Protein AF-U3U7F6-F1 (afdb_monomer)

Sequence (60 aa):
MLFTTDSELSRDRLQLAAREIGAPELAVPRDIRYMKQLPMLGSGKPDYVSLKQLAEEERA

Nearest PDB structures (foldseek):
  1ult-assembly1_A  TM=8.482E-01  e=8.638E-02  Thermus thermophilus
  5wm6-assembly1_A  TM=7.892E-01  e=8.056E-02  Streptomyces gandocaensis
  3rg2-assembly4_F  TM=7.138E-01  e=1.510E-01  Escherichia coli
  4rm2-assembly2_B  TM=7.565E-01  e=1.224E-01  Rhodopseudomonas palustris
  4gxr-assembly1_A  TM=6.194E-01  e=4.300E-01  Rhodopseudomonas palustris CGA009

Radius of gyration: 13.18 Å; Cα contacts (8 Å, |Δi|>4): 58; chains: 1; bounding box: 28×26×31 Å

Structure (mmCIF, N/CA/C/O backbone):
data_AF-U3U7F6-F1
#
_entry.id   AF-U3U7F6-F1
#
loop_
_atom_site.group_PDB
_atom_site.id
_atom_site.type_symbol
_atom_site.label_atom_id
_atom_site.label_alt_id
_atom_site.label_comp_id
_atom_site.label_asym_id
_atom_site.label_entity_id
_atom_site.label_seq_id
_atom_site.pdbx_PDB_ins_code
_atom_site.Cartn_x
_atom_site.Cartn_y
_atom_site.Cartn_z
_atom_site.occupancy
_atom_site.B_iso_or_equiv
_atom_site.auth_seq_id
_atom_site.auth_comp_id
_atom_site.auth_asym_id
_atom_site.auth_atom_id
_atom_site.pdbx_PDB_model_num
ATOM 1 N N . MET A 1 1 ? -1.412 -7.929 0.840 1.00 88.38 1 MET A N 1
ATOM 2 C CA . MET A 1 1 ? -2.533 -7.169 0.258 1.00 88.38 1 MET A CA 1
ATOM 3 C C . MET A 1 1 ? -2.168 -5.699 0.365 1.00 88.38 1 MET A C 1
ATOM 5 O O . MET A 1 1 ? -1.566 -5.332 1.368 1.00 88.38 1 MET A O 1
ATOM 9 N N . LEU A 1 2 ? -2.432 -4.909 -0.671 1.00 92.94 2 LEU A N 1
ATOM 10 C CA . LEU A 1 2 ? -2.205 -3.464 -0.698 1.00 92.94 2 LEU A CA 1
ATOM 11 C C . LEU A 1 2 ? -3.554 -2.755 -0.598 1.00 92.94 2 LEU A C 1
ATOM 13 O O . LEU A 1 2 ? -4.458 -3.079 -1.360 1.00 92.94 2 LEU A O 1
ATOM 17 N N . PHE A 1 3 ? -3.660 -1.770 0.287 1.00 94.25 3 PHE A N 1
ATOM 18 C CA . PHE A 1 3 ? -4.783 -0.838 0.318 1.00 94.25 3 PHE A CA 1
ATOM 19 C C . PHE A 1 3 ? -4.345 0.496 -0.278 1.00 94.25 3 PHE A C 1
ATOM 21 O O . PHE A 1 3 ? -3.243 0.965 0.004 1.00 94.25 3 PHE A O 1
ATOM 28 N N . THR A 1 4 ? -5.187 1.095 -1.111 1.00 94.62 4 THR A N 1
ATOM 29 C CA . THR A 1 4 ? -4.884 2.344 -1.815 1.00 94.62 4 THR A CA 1
ATOM 30 C C . THR A 1 4 ? -6.099 3.263 -1.839 1.00 94.62 4 THR A C 1
ATOM 32 O O . THR A 1 4 ? -7.238 2.801 -1.859 1.00 94.62 4 THR A O 1
ATOM 35 N N . THR A 1 5 ? -5.854 4.570 -1.861 1.00 95.44 5 THR A N 1
ATOM 36 C CA . THR A 1 5 ? -6.876 5.594 -2.126 1.00 95.44 5 THR A CA 1
ATOM 37 C C . THR A 1 5 ? -6.914 6.022 -3.590 1.00 95.44 5 THR A C 1
ATOM 39 O O . THR A 1 5 ? -7.689 6.902 -3.949 1.00 95.44 5 THR A O 1
ATOM 42 N N . ASP A 1 6 ? -6.074 5.427 -4.436 1.00 94.25 6 ASP A N 1
ATOM 43 C CA . ASP A 1 6 ? -6.079 5.630 -5.881 1.00 94.25 6 ASP A CA 1
ATOM 44 C C . ASP A 1 6 ? -6.944 4.551 -6.547 1.00 94.25 6 ASP A C 1
ATOM 46 O O . ASP A 1 6 ? -6.605 3.366 -6.523 1.00 94.25 6 ASP A O 1
ATOM 50 N N . SER A 1 7 ? -8.081 4.961 -7.115 1.00 92.56 7 SER A N 1
ATOM 51 C CA . SER A 1 7 ? -9.031 4.069 -7.795 1.00 92.56 7 SER A CA 1
ATOM 52 C C . SER A 1 7 ? -8.542 3.576 -9.153 1.00 92.56 7 SER A C 1
ATOM 54 O O . SER A 1 7 ? -9.085 2.607 -9.676 1.00 92.56 7 SER A O 1
ATOM 56 N N . GLU A 1 8 ? -7.542 4.232 -9.737 1.00 92.81 8 GLU A N 1
ATOM 57 C CA . GLU A 1 8 ? -6.979 3.883 -11.043 1.00 92.81 8 GLU A CA 1
ATOM 58 C C . GLU A 1 8 ? -5.685 3.066 -10.923 1.00 92.81 8 GLU A C 1
ATOM 60 O O . GLU A 1 8 ? -5.040 2.738 -11.931 1.00 92.81 8 GLU A O 1
ATOM 65 N N . LEU A 1 9 ? -5.278 2.738 -9.692 1.00 93.00 9 LEU A N 1
ATOM 66 C CA . LEU A 1 9 ? -4.097 1.933 -9.445 1.00 93.00 9 LEU A CA 1
ATOM 67 C C . LEU A 1 9 ? -4.373 0.471 -9.798 1.00 93.00 9 LEU A C 1
ATOM 69 O O . LEU A 1 9 ? -5.054 -0.254 -9.074 1.00 93.00 9 LEU A O 1
ATOM 73 N N . SER A 1 10 ? -3.787 0.024 -10.905 1.00 92.25 10 SER A N 1
ATOM 74 C CA . SER A 1 10 ? -3.849 -1.365 -11.344 1.00 92.25 10 SER A CA 1
ATOM 75 C C . SER A 1 10 ? -2.536 -2.100 -11.091 1.00 92.25 10 SER A C 1
ATOM 77 O O . SER A 1 10 ? -1.453 -1.509 -10.996 1.00 92.25 10 SER A O 1
ATOM 79 N N . ARG A 1 11 ? -2.620 -3.432 -11.030 1.00 91.56 11 ARG A N 1
ATOM 80 C CA . ARG A 1 11 ? -1.441 -4.290 -10.877 1.00 91.56 11 ARG A CA 1
ATOM 81 C C . ARG A 1 11 ? -0.448 -4.102 -12.021 1.00 91.56 11 ARG A C 1
ATOM 83 O O . ARG A 1 11 ? 0.752 -4.162 -11.784 1.00 91.56 11 ARG A O 1
ATOM 90 N N . ASP A 1 12 ? -0.918 -3.872 -13.240 1.00 92.38 12 ASP A N 1
ATOM 91 C CA . ASP A 1 12 ? -0.045 -3.716 -14.408 1.00 92.38 12 ASP A CA 1
ATOM 92 C C . ASP A 1 12 ? 0.779 -2.429 -14.336 1.00 92.38 12 ASP A C 1
ATOM 94 O O . ASP A 1 12 ? 1.971 -2.451 -14.638 1.00 92.38 12 ASP A O 1
ATOM 98 N N . ARG A 1 13 ? 0.192 -1.338 -13.823 1.00 92.69 13 ARG A N 1
ATOM 99 C CA . ARG A 1 13 ? 0.926 -0.090 -13.554 1.00 92.69 13 ARG A CA 1
ATOM 100 C C . ARG A 1 13 ? 2.013 -0.302 -12.501 1.00 92.69 13 ARG A C 1
ATOM 102 O O . ARG A 1 13 ? 3.136 0.154 -12.687 1.00 92.69 13 ARG A O 1
ATOM 109 N N . LEU A 1 14 ? 1.709 -1.049 -11.435 1.00 93.44 14 LEU A N 1
ATOM 110 C CA . LEU A 1 14 ? 2.702 -1.400 -10.413 1.00 93.44 14 LEU A CA 1
ATOM 111 C C . LEU A 1 14 ? 3.793 -2.337 -10.945 1.00 93.44 14 LEU A C 1
ATOM 113 O O . LEU A 1 14 ? 4.948 -2.189 -10.564 1.00 93.44 14 LEU A O 1
ATOM 117 N N . GLN A 1 15 ? 3.458 -3.283 -11.828 1.00 93.94 15 GLN A N 1
ATOM 118 C CA . GLN A 1 15 ? 4.449 -4.148 -12.477 1.00 93.94 15 GLN A CA 1
ATOM 119 C C . GLN A 1 15 ? 5.394 -3.356 -13.371 1.00 93.94 15 GLN A C 1
ATOM 121 O O . GLN A 1 15 ? 6.597 -3.603 -13.337 1.00 93.94 15 GLN A O 1
ATOM 126 N N . LEU A 1 16 ? 4.865 -2.418 -14.159 1.00 93.81 16 LEU A N 1
ATOM 127 C CA . LEU A 1 16 ? 5.683 -1.557 -15.003 1.00 93.81 16 LEU A CA 1
ATOM 128 C C . LEU A 1 16 ? 6.646 -0.728 -14.146 1.00 93.81 16 LEU A C 1
ATOM 130 O O . LEU A 1 16 ? 7.853 -0.810 -14.351 1.00 93.81 16 LEU A O 1
ATOM 134 N N . ALA A 1 17 ? 6.126 -0.046 -13.122 1.00 93.00 17 ALA A N 1
ATOM 135 C CA . ALA A 1 17 ? 6.941 0.737 -12.196 1.00 93.00 17 ALA A CA 1
ATOM 136 C C . ALA A 1 17 ? 7.997 -0.122 -11.477 1.00 93.00 17 ALA A C 1
ATOM 138 O O . ALA A 1 17 ? 9.148 0.285 -11.355 1.00 93.00 17 ALA A O 1
ATOM 139 N N . ALA A 1 18 ? 7.640 -1.338 -11.042 1.00 93.94 18 ALA A N 1
ATOM 140 C CA . ALA A 1 18 ? 8.581 -2.270 -10.424 1.00 93.94 18 ALA A CA 1
ATOM 141 C C . ALA A 1 18 ? 9.721 -2.651 -11.382 1.00 93.94 18 ALA A C 1
ATOM 143 O O . ALA A 1 18 ? 10.879 -2.651 -10.974 1.00 93.94 18 ALA A O 1
ATOM 144 N N . ARG A 1 19 ? 9.421 -2.916 -12.661 1.00 93.19 19 ARG A N 1
ATOM 145 C CA . ARG A 1 19 ? 10.445 -3.198 -13.681 1.00 93.19 19 ARG A CA 1
ATOM 146 C C . ARG A 1 19 ? 11.368 -2.001 -13.905 1.00 93.19 19 ARG A C 1
ATOM 148 O O . ARG A 1 19 ?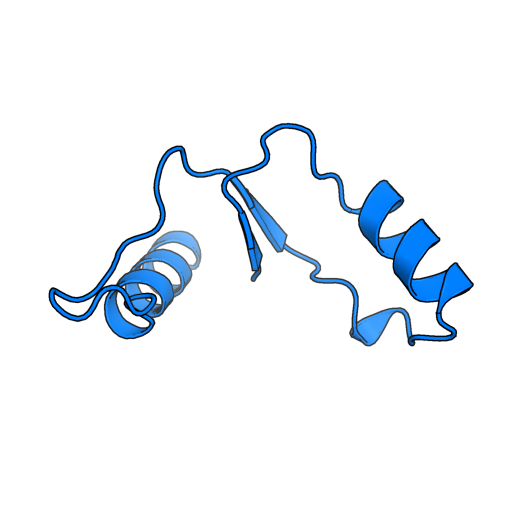 12.576 -2.197 -13.992 1.00 93.19 19 ARG A O 1
ATOM 155 N N . GLU A 1 20 ? 10.824 -0.786 -13.960 1.00 94.75 20 GLU A N 1
ATOM 156 C CA . GLU A 1 20 ? 11.598 0.449 -14.159 1.00 94.75 20 GLU A CA 1
ATOM 157 C C . GLU A 1 20 ? 12.602 0.704 -13.031 1.00 94.75 20 GLU A C 1
ATOM 159 O O . GLU A 1 20 ? 13.730 1.116 -13.290 1.00 94.75 20 GLU A O 1
ATOM 164 N N . ILE A 1 21 ? 12.224 0.406 -11.785 1.00 95.38 21 ILE A N 1
ATOM 165 C CA . ILE A 1 21 ? 13.113 0.559 -10.623 1.00 95.38 21 ILE A CA 1
ATOM 166 C C . ILE A 1 21 ? 13.981 -0.683 -10.355 1.00 95.38 21 ILE A C 1
ATOM 168 O O . ILE A 1 21 ? 14.696 -0.725 -9.355 1.00 95.38 21 ILE A O 1
ATOM 172 N N . GLY A 1 22 ? 13.910 -1.713 -11.207 1.00 93.56 22 GLY A N 1
ATOM 173 C CA . GLY A 1 22 ? 14.638 -2.975 -11.029 1.00 93.56 22 GLY A CA 1
ATOM 174 C C . GLY A 1 22 ? 14.150 -3.828 -9.851 1.00 93.56 22 GLY A C 1
ATOM 175 O O . GLY A 1 22 ? 14.879 -4.698 -9.373 1.00 93.56 22 GLY A O 1
ATOM 176 N N . ALA A 1 23 ? 12.933 -3.590 -9.359 1.00 94.00 23 ALA A N 1
ATOM 177 C CA . ALA A 1 23 ? 12.324 -4.375 -8.297 1.00 94.00 23 ALA A CA 1
ATOM 178 C C . ALA A 1 23 ? 11.801 -5.729 -8.821 1.00 94.00 23 ALA A C 1
ATOM 180 O O . ALA A 1 23 ? 11.307 -5.829 -9.948 1.00 94.00 23 ALA A O 1
ATOM 181 N N . PRO A 1 24 ? 11.866 -6.791 -8.000 1.00 91.75 24 PRO A N 1
ATOM 182 C CA . PRO A 1 24 ? 11.367 -8.106 -8.381 1.00 91.75 24 PRO A CA 1
ATOM 183 C C . PRO A 1 24 ? 9.837 -8.121 -8.489 1.00 91.75 24 PRO A C 1
ATOM 185 O O . PRO A 1 24 ? 9.145 -7.401 -7.774 1.00 91.75 24 PRO A O 1
ATOM 188 N N . GLU A 1 25 ? 9.285 -9.038 -9.289 1.00 85.75 25 GLU A N 1
ATOM 189 C CA . GLU A 1 25 ? 7.825 -9.210 -9.403 1.00 85.75 25 GLU A CA 1
ATOM 190 C C . GLU A 1 25 ? 7.151 -9.561 -8.065 1.00 85.75 25 GLU A C 1
ATOM 192 O O . GLU A 1 25 ? 5.977 -9.252 -7.866 1.00 85.75 25 GLU A O 1
ATOM 197 N N . LEU A 1 26 ? 7.897 -10.155 -7.124 1.00 90.06 26 LEU A N 1
ATOM 198 C CA . LEU A 1 26 ? 7.431 -10.429 -5.762 1.00 90.06 26 LEU A CA 1
ATOM 199 C C . LEU A 1 26 ? 7.114 -9.145 -4.973 1.00 90.06 26 LEU A C 1
ATOM 201 O O . LEU A 1 26 ? 6.287 -9.183 -4.064 1.00 90.06 26 LEU A O 1
ATOM 205 N N . ALA A 1 27 ? 7.740 -8.016 -5.322 1.00 89.44 27 ALA A N 1
ATOM 206 C CA . ALA A 1 27 ? 7.454 -6.719 -4.714 1.00 89.44 27 ALA A CA 1
ATOM 207 C C . ALA A 1 27 ? 6.090 -6.162 -5.148 1.00 89.44 27 ALA A C 1
ATOM 209 O O . ALA A 1 27 ? 5.543 -5.284 -4.481 1.00 89.44 27 ALA A O 1
ATOM 210 N N . VAL A 1 28 ? 5.517 -6.678 -6.242 1.00 93.25 28 VAL A N 1
ATOM 211 C CA . VAL A 1 28 ? 4.202 -6.252 -6.711 1.00 93.25 28 VAL A CA 1
ATOM 212 C C . VAL A 1 28 ? 3.118 -7.005 -5.939 1.00 93.25 28 VAL A C 1
ATOM 214 O O . VAL A 1 28 ? 3.016 -8.234 -6.046 1.00 93.25 28 VAL A O 1
ATOM 217 N N . PRO A 1 29 ? 2.249 -6.301 -5.197 1.00 92.50 29 PRO A N 1
ATOM 218 C CA . PRO A 1 29 ? 1.160 -6.937 -4.477 1.00 92.50 29 PRO A CA 1
ATOM 219 C C . PRO A 1 29 ? 0.214 -7.657 -5.445 1.00 92.50 29 PRO A C 1
ATOM 221 O O . PRO A 1 29 ? -0.140 -7.156 -6.511 1.00 92.50 29 PRO A O 1
ATOM 224 N N . ARG A 1 30 ? -0.198 -8.868 -5.060 1.00 90.81 30 ARG A N 1
ATOM 225 C CA . ARG A 1 30 ? -1.161 -9.680 -5.825 1.00 90.81 30 ARG A CA 1
ATOM 226 C C . ARG A 1 30 ? -2.607 -9.228 -5.655 1.00 90.81 30 ARG A C 1
ATOM 228 O O . ARG A 1 30 ? -3.409 -9.457 -6.546 1.00 90.81 30 ARG A O 1
ATOM 235 N N . ASP A 1 31 ? -2.910 -8.612 -4.519 1.00 90.88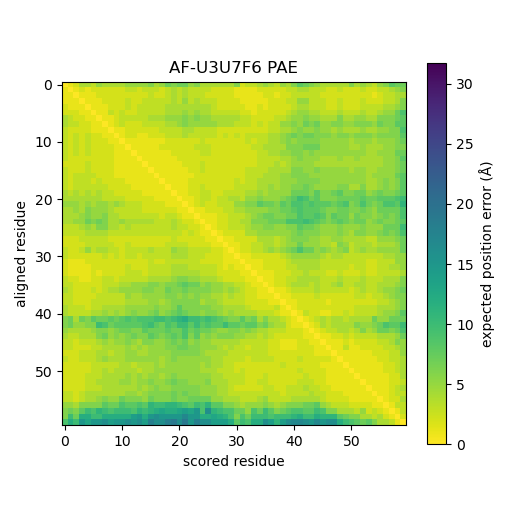 31 ASP A N 1
ATOM 236 C CA . ASP A 1 31 ? -4.240 -8.117 -4.180 1.00 90.88 31 ASP A CA 1
ATOM 237 C C . ASP A 1 31 ? -4.130 -6.631 -3.831 1.00 90.88 31 ASP A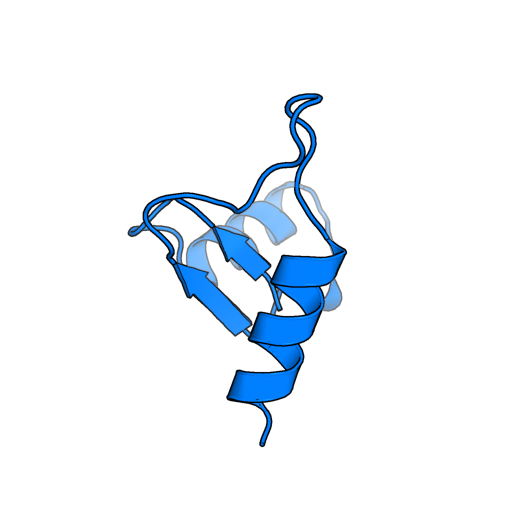 C 1
ATOM 239 O O . ASP A 1 31 ? -3.326 -6.270 -2.961 1.00 90.88 31 ASP A O 1
ATOM 243 N N . ILE A 1 32 ? -4.888 -5.803 -4.551 1.00 92.56 32 ILE A N 1
ATOM 244 C CA . ILE A 1 32 ? -4.924 -4.344 -4.448 1.00 92.56 32 ILE A CA 1
ATOM 245 C C . ILE A 1 32 ? -6.377 -3.951 -4.203 1.00 92.56 32 ILE A C 1
ATOM 247 O O . ILE A 1 32 ? -7.252 -4.250 -5.015 1.00 92.56 32 ILE A O 1
ATOM 251 N N . ARG A 1 33 ? -6.629 -3.265 -3.092 1.00 91.69 33 ARG A N 1
ATOM 252 C CA . ARG A 1 33 ? -7.963 -2.861 -2.661 1.00 91.69 33 ARG A CA 1
ATOM 253 C C . ARG A 1 33 ? -8.052 -1.353 -2.566 1.00 91.69 33 ARG A C 1
ATOM 255 O O . ARG A 1 33 ? -7.313 -0.715 -1.818 1.00 91.69 33 ARG A O 1
ATOM 262 N N . TYR A 1 34 ? -8.975 -0.800 -3.336 1.00 93.44 34 TYR A N 1
ATOM 263 C CA . TYR A 1 34 ? -9.305 0.609 -3.273 1.00 93.44 34 TYR A CA 1
ATOM 264 C C . TYR A 1 34 ? -10.218 0.898 -2.077 1.00 93.44 34 TYR A C 1
ATOM 266 O O . TYR A 1 34 ? -11.195 0.188 -1.843 1.00 93.44 34 TYR A O 1
ATOM 274 N N . MET A 1 35 ? -9.932 1.979 -1.358 1.00 93.50 35 MET A N 1
ATOM 275 C CA . MET A 1 35 ? -10.818 2.561 -0.356 1.00 93.50 35 MET A CA 1
ATOM 276 C C . MET A 1 35 ? -10.752 4.081 -0.421 1.00 93.50 35 MET A C 1
ATOM 278 O O . MET A 1 35 ? -9.687 4.659 -0.599 1.00 93.50 35 MET A O 1
ATOM 282 N N . LYS A 1 36 ? -11.892 4.750 -0.236 1.00 91.94 36 LYS A N 1
ATOM 283 C CA . LYS A 1 36 ? -11.958 6.221 -0.291 1.00 91.94 36 LYS A CA 1
ATOM 284 C C . LYS A 1 36 ? -11.086 6.896 0.768 1.00 91.94 36 LYS A C 1
ATOM 286 O O . LYS A 1 36 ? -10.607 8.001 0.549 1.00 91.94 36 LYS A O 1
ATOM 291 N N . GLN A 1 37 ? -10.898 6.239 1.910 1.00 91.69 37 GLN A N 1
ATOM 292 C CA . GLN A 1 37 ? -10.097 6.741 3.012 1.00 91.69 37 GLN A CA 1
ATOM 293 C C . GLN A 1 37 ? -9.425 5.574 3.732 1.00 91.69 37 GLN A C 1
ATOM 295 O O . GLN A 1 37 ? -10.075 4.573 4.029 1.00 91.69 37 GLN A O 1
ATOM 300 N N . LEU A 1 38 ? -8.134 5.727 4.027 1.00 93.25 38 LEU A N 1
ATOM 301 C CA . LEU A 1 38 ? -7.397 4.792 4.871 1.00 93.25 38 LEU A CA 1
ATOM 302 C C . LEU A 1 38 ? -7.743 5.042 6.347 1.00 93.25 38 LEU A C 1
ATOM 304 O O . LEU A 1 38 ? -7.826 6.205 6.761 1.00 93.25 38 LEU A O 1
ATOM 308 N N . PRO A 1 39 ? -7.920 3.989 7.162 1.00 93.19 39 PRO A N 1
ATOM 309 C CA . PRO A 1 39 ? -8.049 4.150 8.598 1.00 93.19 39 PRO A CA 1
ATOM 310 C C . PRO A 1 39 ? -6.735 4.713 9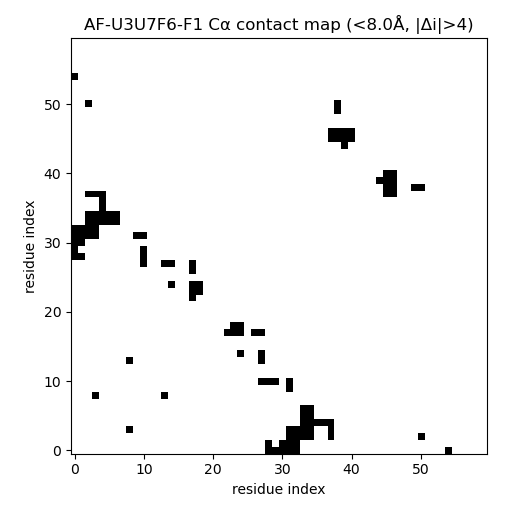.151 1.00 93.19 39 PRO A C 1
ATOM 312 O O . PRO A 1 39 ? -5.635 4.282 8.791 1.00 93.19 39 PRO A O 1
ATOM 315 N N . MET A 1 40 ? -6.856 5.720 10.008 1.00 94.56 40 MET A N 1
ATOM 316 C CA . MET A 1 40 ? -5.728 6.421 10.607 1.00 94.56 40 MET A CA 1
ATOM 317 C C . MET A 1 40 ? -5.920 6.502 12.113 1.00 94.56 40 MET A C 1
ATOM 319 O O . MET A 1 40 ? -7.030 6.692 12.607 1.00 94.56 40 MET A O 1
ATOM 323 N N . LEU A 1 41 ? -4.814 6.414 12.841 1.00 93.19 41 LEU A N 1
ATOM 324 C CA . LEU A 1 41 ? -4.770 6.721 14.262 1.00 93.19 41 LEU A CA 1
ATOM 325 C C . LEU A 1 41 ? -4.927 8.233 14.464 1.00 93.19 41 LEU A C 1
ATOM 327 O O . LEU A 1 41 ? -4.562 9.020 13.593 1.00 93.19 41 LEU A O 1
ATOM 331 N N . GLY A 1 42 ? -5.350 8.665 15.656 1.00 90.25 42 GLY A N 1
ATOM 332 C CA . GLY A 1 42 ? -5.451 10.095 16.002 1.00 90.25 42 GLY A CA 1
ATOM 333 C C . GLY A 1 42 ? -4.135 10.887 15.886 1.00 90.25 42 GLY A C 1
ATOM 334 O O . GLY A 1 42 ? -4.148 12.110 15.899 1.00 90.25 42 GLY A O 1
ATOM 335 N N . SER A 1 43 ? -2.999 10.197 15.727 1.00 92.56 43 SER A N 1
ATOM 336 C CA . SER A 1 43 ? -1.684 10.783 15.425 1.00 92.56 43 SER A CA 1
ATOM 337 C C . SER A 1 43 ? -1.425 11.030 13.928 1.00 92.56 43 SER A C 1
ATOM 339 O O . SER A 1 43 ? -0.342 11.488 13.572 1.00 92.56 43 SER A O 1
ATOM 341 N N . GLY A 1 44 ? -2.373 10.690 13.046 1.00 90.88 44 GLY A N 1
ATOM 342 C CA . GLY A 1 44 ? -2.252 10.806 11.586 1.00 90.88 44 GLY A CA 1
ATOM 343 C C . GLY A 1 44 ? -1.493 9.660 10.908 1.00 90.88 44 GLY A C 1
ATOM 344 O O . GLY A 1 44 ? -1.299 9.679 9.697 1.00 90.88 44 GLY A O 1
ATOM 345 N N . LYS A 1 45 ? -1.052 8.649 11.666 1.00 93.31 45 LYS A N 1
ATOM 346 C CA . LYS A 1 45 ? -0.403 7.452 11.112 1.00 93.31 45 LYS A CA 1
ATOM 347 C C . LYS A 1 45 ? -1.448 6.446 10.616 1.00 93.31 45 LYS A C 1
ATOM 349 O O . LYS A 1 45 ? -2.503 6.352 11.243 1.00 93.31 45 LYS A O 1
ATOM 354 N N . PRO A 1 46 ? -1.154 5.647 9.575 1.00 93.12 46 PRO A N 1
ATOM 355 C CA . PRO A 1 46 ? -2.025 4.550 9.165 1.00 93.12 46 PRO A CA 1
ATOM 356 C C . PRO A 1 46 ? -2.308 3.585 10.321 1.00 93.12 46 PRO A C 1
ATOM 358 O O . PRO A 1 46 ? -1.391 3.174 11.038 1.00 93.12 46 PRO A O 1
ATOM 361 N N . ASP A 1 47 ? -3.575 3.220 10.494 1.00 95.31 47 ASP A N 1
ATOM 362 C CA . ASP A 1 47 ? -3.995 2.217 11.468 1.00 95.31 47 ASP A CA 1
ATOM 363 C C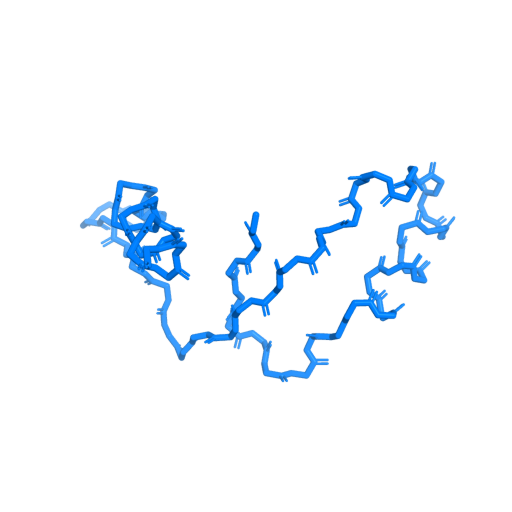 . ASP A 1 47 ? -3.836 0.812 10.874 1.00 95.31 47 ASP A C 1
ATOM 365 O O . ASP A 1 47 ? -4.738 0.245 10.253 1.00 95.31 47 ASP A O 1
ATOM 369 N N . TYR A 1 48 ? -2.647 0.244 11.070 1.00 93.62 48 TYR A N 1
ATOM 370 C CA . TYR A 1 48 ? -2.314 -1.097 10.597 1.00 93.62 48 TYR A CA 1
ATOM 371 C C . TYR A 1 48 ? -3.116 -2.210 11.279 1.00 93.62 48 TYR A C 1
ATOM 373 O O . TYR A 1 48 ? -3.227 -3.291 10.703 1.00 93.62 48 TYR A O 1
ATOM 381 N N . VAL A 1 49 ? -3.666 -1.979 12.476 1.00 94.00 49 VAL A N 1
ATOM 382 C CA . VAL A 1 49 ? -4.480 -2.986 13.173 1.00 94.00 49 VAL A CA 1
ATOM 383 C C . VAL A 1 49 ? -5.815 -3.125 12.455 1.00 94.00 49 VAL A C 1
ATOM 385 O O . VAL A 1 49 ? -6.164 -4.231 12.043 1.00 94.00 49 VAL A O 1
ATOM 388 N N . SER A 1 50 ? -6.493 -2.003 12.206 1.00 93.19 50 SER A N 1
ATOM 389 C CA . SER A 1 50 ? -7.737 -1.976 11.430 1.00 93.19 50 SER A CA 1
ATOM 390 C C . SER A 1 50 ? -7.531 -2.507 10.007 1.00 93.19 50 SER A C 1
ATOM 392 O O . SER A 1 50 ? -8.299 -3.340 9.534 1.00 93.19 50 SER A O 1
ATOM 394 N N . LEU A 1 51 ? -6.445 -2.112 9.326 1.00 93.25 51 LEU A N 1
ATOM 395 C CA . LEU A 1 51 ? -6.122 -2.640 7.989 1.00 93.25 51 LEU A CA 1
ATOM 396 C C . LEU A 1 51 ? -5.878 -4.156 7.985 1.00 93.25 51 LEU A C 1
ATOM 398 O O . LEU A 1 51 ? -6.230 -4.834 7.019 1.00 93.25 51 LEU A O 1
ATOM 402 N N . LYS A 1 52 ? -5.267 -4.701 9.043 1.00 92.12 52 LYS A N 1
ATOM 403 C CA . LYS A 1 52 ? -5.037 -6.144 9.177 1.00 92.12 52 LYS A CA 1
ATOM 404 C C . LYS A 1 52 ? -6.344 -6.901 9.394 1.00 92.12 52 LYS A C 1
ATOM 406 O O . LYS A 1 52 ? -6.517 -7.936 8.765 1.00 92.12 52 LYS A O 1
ATOM 411 N N . GLN A 1 53 ? -7.252 -6.371 10.214 1.00 92.88 53 GLN A N 1
ATOM 412 C CA . GL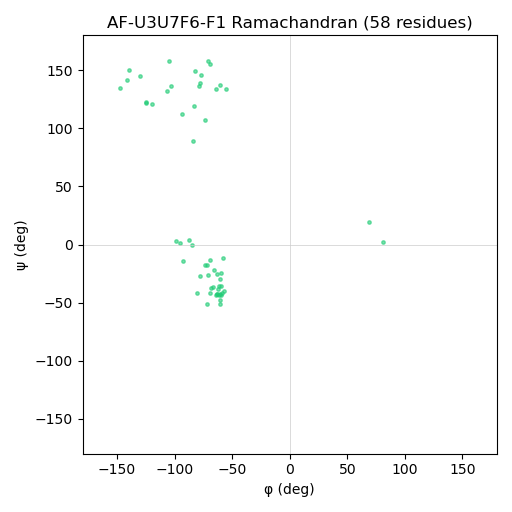N A 1 53 ? -8.584 -6.952 10.422 1.00 92.88 53 GLN A CA 1
ATOM 413 C C . GLN A 1 53 ? -9.380 -6.999 9.115 1.00 92.88 53 GLN A C 1
ATOM 415 O O . GLN A 1 53 ? -9.840 -8.067 8.734 1.00 92.88 53 GLN A O 1
ATOM 420 N N . LEU A 1 54 ? -9.416 -5.897 8.357 1.00 91.12 54 LEU A N 1
ATOM 421 C CA . LEU A 1 54 ? -10.054 -5.860 7.033 1.00 91.12 54 LEU A CA 1
ATOM 422 C C . LEU A 1 54 ? -9.466 -6.907 6.072 1.00 91.12 54 LEU A C 1
ATOM 424 O O . LEU A 1 54 ? -10.187 -7.549 5.315 1.00 91.12 54 LEU A O 1
ATOM 428 N N . ALA A 1 55 ? -8.145 -7.101 6.104 1.00 90.56 55 ALA A N 1
ATOM 429 C CA . ALA A 1 55 ? -7.483 -8.112 5.283 1.00 90.56 55 ALA A CA 1
ATOM 430 C C . ALA A 1 55 ? -7.770 -9.557 5.737 1.00 90.56 55 ALA A C 1
ATOM 432 O O . ALA A 1 55 ? -7.648 -10.478 4.928 1.00 90.56 55 ALA A O 1
ATOM 433 N N . GLU A 1 56 ? -8.081 -9.770 7.017 1.00 90.69 56 GLU A N 1
ATOM 434 C CA . GLU A 1 56 ? -8.452 -11.071 7.583 1.00 90.69 56 GLU A CA 1
ATOM 435 C C . GLU A 1 56 ? -9.925 -11.404 7.311 1.00 90.69 56 GLU A C 1
ATOM 437 O O . GLU A 1 56 ? -10.211 -12.532 6.920 1.00 90.69 56 GLU A O 1
ATOM 442 N N . GLU A 1 57 ? -10.831 -10.431 7.437 1.00 87.44 57 GLU A N 1
ATOM 443 C CA . GLU A 1 57 ? -12.265 -10.581 7.147 1.00 87.44 57 GLU A CA 1
ATOM 444 C C . GLU A 1 57 ? -12.524 -10.945 5.681 1.00 87.44 57 GLU A C 1
ATOM 446 O O . GLU A 1 57 ? -13.281 -11.864 5.403 1.00 87.44 57 GLU A O 1
ATOM 451 N N . GLU A 1 58 ? -11.836 -10.301 4.736 1.00 77.19 58 GLU A N 1
ATOM 452 C CA . GLU A 1 58 ? -11.959 -10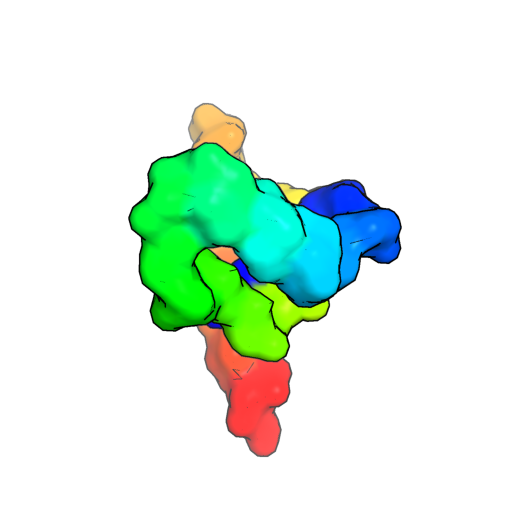.605 3.298 1.00 77.19 58 GLU A CA 1
ATOM 453 C C . GLU A 1 58 ? -11.383 -11.978 2.902 1.00 77.19 58 GLU A C 1
ATOM 455 O O . GLU A 1 58 ? -11.567 -12.431 1.772 1.00 77.19 58 GLU A O 1
ATOM 460 N N . ARG A 1 59 ? -10.615 -12.621 3.791 1.00 71.94 59 ARG A N 1
ATOM 461 C CA . ARG A 1 59 ? -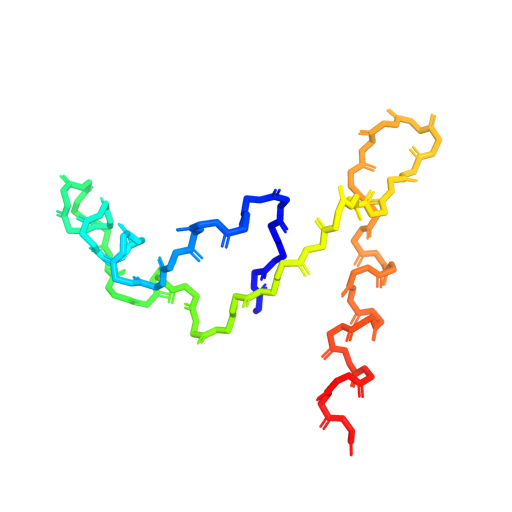10.051 -13.961 3.565 1.00 71.94 59 ARG A CA 1
ATOM 462 C C . ARG A 1 59 ? -10.939 -15.087 4.099 1.00 71.94 59 ARG A C 1
ATOM 464 O O . ARG A 1 59 ? -10.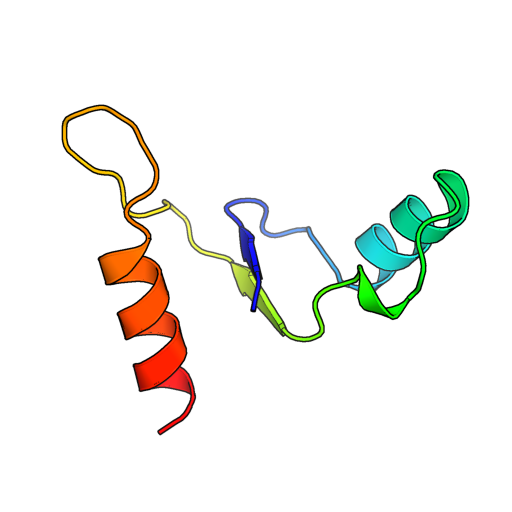638 -16.239 3.776 1.00 71.94 59 ARG A O 1
ATOM 471 N N . ALA A 1 60 ? -11.933 -14.770 4.928 1.00 61.34 60 ALA A N 1
ATOM 472 C CA . ALA A 1 60 ? -12.884 -15.719 5.510 1.00 61.34 60 ALA A CA 1
ATOM 473 C C . ALA A 1 60 ? -14.048 -16.002 4.549 1.00 61.34 60 ALA A C 1
ATOM 475 O O . ALA A 1 60 ? -14.493 -17.172 4.529 1.00 61.34 60 ALA A O 1
#

Solvent-accessible surface area (backbone atoms only — not comparable to full-atom values): 3816 Å² total; per-residue (Å²): 120,41,78,38,70,51,84,82,73,46,64,66,60,48,46,51,53,29,56,76,73,70,46,57,75,84,76,42,64,92,43,77,43,70,39,95,65,80,62,56,42,100,84,74,44,75,31,61,66,63,54,48,49,56,60,50,60,78,70,110

Secondary structure (DSSP, 8-state):
-EEES-TT--HHHHHHHHHHTT--GGGS-S-EEE-SS--B-TTSSB-HHHHHHHHHHTT-

pLDDT: mean 91.41, std 5.4, range [61.34, 95.44]

Mean predicted aligned error: 3.95 Å

Foldseek 3Di:
DAEDQDPPDDLVVVVVVCVVVVHDNVVRDPDYHHDNDFDADPVRHGDVVVVVVVVVVVVD